Protein AF-A0A8S2RMV2-F1 (afdb_monomer_lite)

Sequence (145 aa):
MFALRSEITNYQGEYICLTNKKRLLSLCDTRWVDRNTSIETFLELYIPIVNTLDKFRYGTLKDSTAEQLYHAITNFQHIISTCISCFLLSDIVPISRLLQTETLDFSSANRYVDNLLDIFEQRKRQAQDYFHNVVYSHVDELCKE

InterPro domains:
  IPR052958 Interferon-induced PKR regulator [PTHR46289] (21-144)

Secondary structure (DSSP, 8-state):
-HHHHHHHHHGGGTS-------SPPPP-TT-HHHHHHHHHHHHHTHHHHHHHHHHHHHSTT--HHHHHHHHHHSSHHHHHHHHHHHHHHHHHHHHHHHTT-TT--HHHHHHHHHHHHHHHHHHHHTHHHHIIIIIHHHHHHHHH-

Radius of gyration: 18.32 Å; chains: 1; bounding box: 43×27×50 Å

Foldseek 3Di:
DVVLLVVLQVPCPPDPLVDPDSDQQDDDPVDLLSNLVNLVSCLSCVVVLLVSLVCCCPHPVNDPVSVVVNCQCPPLVNLLVSLVSSVLVVLVNVLVVVVPDPPDDPVVNVVSVVVSVVVVVVCVVVVVVCCVPPRVVSSVVVNVD

Organism: NCBI:txid1234261

pLDDT: mean 76.52, std 17.13, range [24.23, 93.88]

Structure (mmCIF, N/CA/C/O backbone):
data_AF-A0A8S2RMV2-F1
#
_entry.id   AF-A0A8S2RMV2-F1
#
loop_
_atom_site.group_PDB
_atom_site.id
_atom_site.type_symbol
_atom_site.label_atom_id
_atom_site.label_alt_id
_atom_site.label_comp_id
_atom_site.label_asym_id
_atom_site.label_entity_id
_atom_site.label_seq_id
_atom_site.pdbx_PDB_ins_code
_atom_site.Cartn_x
_atom_site.Cartn_y
_atom_site.Cartn_z
_atom_site.occupancy
_atom_site.B_iso_or_equiv
_atom_site.auth_seq_id
_atom_site.auth_comp_id
_atom_site.auth_asym_id
_atom_site.auth_atom_id
_atom_site.pdbx_PDB_model_num
ATOM 1 N N . MET A 1 1 ? -0.896 7.339 -23.016 1.00 30.33 1 MET A N 1
ATOM 2 C CA . MET A 1 1 ? -1.849 6.782 -22.019 1.00 30.33 1 MET A CA 1
ATOM 3 C C . MET A 1 1 ? -2.619 5.542 -22.509 1.00 30.33 1 MET A C 1
ATOM 5 O O . MET A 1 1 ? -2.776 4.620 -21.722 1.00 30.33 1 MET A O 1
ATOM 9 N N . PHE A 1 2 ? -3.068 5.457 -23.774 1.00 24.23 2 PHE A N 1
ATOM 10 C CA . PHE A 1 2 ? -3.732 4.244 -24.302 1.00 24.23 2 PHE A CA 1
ATOM 11 C C . PHE A 1 2 ? -2.770 3.077 -24.620 1.00 24.23 2 PHE A C 1
ATOM 13 O O . PHE A 1 2 ? -3.136 1.934 -24.379 1.00 24.23 2 PHE A O 1
ATOM 20 N N . ALA A 1 3 ? -1.530 3.353 -25.049 1.00 26.66 3 ALA A N 1
ATOM 21 C CA . ALA A 1 3 ? -0.516 2.325 -25.346 1.00 26.66 3 ALA A CA 1
ATOM 22 C C . ALA A 1 3 ? -0.021 1.563 -24.095 1.00 26.66 3 ALA A C 1
ATOM 24 O O . ALA A 1 3 ? 0.035 0.337 -24.092 1.00 26.66 3 ALA A O 1
ATOM 25 N N . LEU A 1 4 ? 0.209 2.276 -22.984 1.00 31.09 4 LEU A N 1
ATOM 26 C CA . LEU A 1 4 ? 0.531 1.681 -21.676 1.00 31.09 4 LEU A CA 1
ATOM 27 C C . LEU A 1 4 ? -0.576 0.734 -21.174 1.00 31.09 4 LEU A C 1
ATOM 29 O O . LEU A 1 4 ? -0.295 -0.279 -20.543 1.00 31.09 4 LEU A O 1
ATOM 33 N N . ARG A 1 5 ? -1.848 1.033 -21.482 1.00 30.59 5 ARG A N 1
ATOM 34 C CA . ARG A 1 5 ? -2.993 0.201 -21.071 1.00 30.59 5 ARG A CA 1
ATOM 35 C C . ARG A 1 5 ? -3.067 -1.130 -21.826 1.00 30.59 5 ARG A C 1
ATOM 37 O O . ARG A 1 5 ? -3.482 -2.122 -21.228 1.00 30.59 5 ARG A O 1
ATOM 44 N N . SER A 1 6 ? -2.692 -1.159 -23.105 1.00 34.03 6 SER A N 1
ATOM 45 C CA . SER A 1 6 ? -2.687 -2.389 -23.910 1.00 34.03 6 SER A CA 1
ATOM 46 C C . SER A 1 6 ? -1.466 -3.271 -23.650 1.00 34.03 6 SER A C 1
ATOM 48 O O . SER A 1 6 ? -1.570 -4.487 -23.746 1.00 34.03 6 SER A O 1
ATOM 50 N N . GLU A 1 7 ? -0.317 -2.701 -23.284 1.00 39.88 7 GLU A N 1
ATOM 51 C CA . GLU A 1 7 ? 0.893 -3.504 -23.060 1.00 39.88 7 GLU A CA 1
ATOM 52 C C . GLU A 1 7 ? 0.906 -4.228 -21.712 1.00 39.88 7 GLU A C 1
ATOM 54 O O . GLU A 1 7 ? 1.277 -5.400 -21.664 1.00 39.88 7 GLU A O 1
ATOM 59 N N . ILE A 1 8 ? 0.383 -3.610 -20.645 1.00 42.53 8 ILE A N 1
ATOM 60 C CA . ILE A 1 8 ? 0.253 -4.259 -19.323 1.00 42.53 8 ILE A CA 1
ATOM 61 C C . ILE A 1 8 ? -0.595 -5.542 -19.407 1.00 42.53 8 ILE A C 1
ATOM 63 O O . ILE A 1 8 ? -0.365 -6.498 -18.670 1.00 42.53 8 ILE A O 1
ATOM 67 N N . THR A 1 9 ? -1.565 -5.595 -20.327 1.00 40.84 9 THR A N 1
ATOM 68 C CA . THR A 1 9 ? -2.420 -6.778 -20.517 1.00 40.84 9 THR A CA 1
ATOM 69 C C . THR A 1 9 ? -1.770 -7.878 -21.359 1.00 40.84 9 THR A C 1
ATOM 71 O O . THR A 1 9 ? -2.109 -9.043 -21.164 1.00 40.84 9 THR A O 1
ATOM 74 N N . ASN A 1 10 ? -0.817 -7.543 -22.233 1.00 39.03 10 ASN A N 1
ATOM 75 C CA . ASN A 1 10 ? -0.107 -8.509 -23.079 1.00 39.03 10 ASN A CA 1
ATOM 76 C C . ASN A 1 10 ? 1.117 -9.136 -22.385 1.00 39.03 10 ASN A C 1
ATOM 78 O O . ASN A 1 10 ? 1.523 -10.236 -22.746 1.00 39.03 10 ASN A O 1
ATOM 82 N N . TYR A 1 11 ? 1.673 -8.487 -21.356 1.00 41.97 11 TYR A N 1
ATOM 83 C CA . TYR A 1 11 ? 2.886 -8.942 -20.659 1.00 41.97 11 TYR A CA 1
ATOM 84 C C . TYR A 1 11 ? 2.697 -10.082 -19.643 1.00 41.97 11 TYR A C 1
ATOM 86 O O . TYR A 1 11 ? 3.677 -10.576 -19.090 1.00 41.97 11 TYR A O 1
ATOM 94 N N . GLN A 1 12 ? 1.467 -10.563 -19.430 1.00 45.03 12 GLN A N 1
ATOM 95 C CA . GLN A 1 12 ? 1.186 -11.672 -18.502 1.00 45.03 12 GLN A CA 1
ATOM 96 C C . GLN A 1 12 ? 1.756 -13.037 -18.955 1.00 45.03 12 GLN A C 1
ATOM 98 O O . GLN A 1 12 ? 1.630 -14.012 -18.223 1.00 45.03 12 GLN A O 1
ATOM 103 N N . GLY A 1 13 ? 2.348 -13.130 -20.153 1.00 36.47 13 GLY A N 1
ATOM 104 C CA . GLY A 1 13 ? 2.855 -14.383 -20.726 1.00 36.47 13 GLY A CA 1
ATOM 105 C C . GLY A 1 13 ? 4.282 -14.785 -20.331 1.00 36.47 13 GLY A C 1
ATOM 106 O O . GLY A 1 13 ? 4.640 -15.936 -20.550 1.00 36.47 13 GLY A O 1
ATOM 107 N N . GLU A 1 14 ? 5.089 -13.884 -19.758 1.00 38.44 14 GLU A N 1
ATOM 108 C CA . GLU A 1 14 ? 6.531 -14.132 -19.527 1.00 38.44 14 GLU A CA 1
ATOM 109 C C . GLU A 1 14 ? 6.973 -14.082 -18.055 1.00 38.44 14 GLU A C 1
ATOM 111 O O . GLU A 1 14 ? 8.078 -14.511 -17.740 1.00 38.44 14 GLU A O 1
ATOM 116 N N . TYR A 1 15 ? 6.109 -13.634 -17.138 1.00 43.16 15 TYR A N 1
ATOM 117 C CA . TYR A 1 15 ? 6.402 -13.588 -15.703 1.00 43.16 15 TYR A CA 1
ATOM 118 C C . TYR A 1 15 ? 5.223 -14.162 -14.918 1.00 43.16 15 TYR A C 1
ATOM 120 O O . TYR A 1 15 ? 4.079 -13.741 -15.111 1.00 43.16 15 TYR A O 1
ATOM 128 N N . ILE A 1 16 ? 5.496 -15.132 -14.039 1.00 38.03 16 ILE A N 1
ATOM 129 C CA . ILE A 1 16 ? 4.499 -15.748 -13.154 1.00 38.03 16 ILE A CA 1
ATOM 130 C C . ILE A 1 16 ? 4.145 -14.726 -12.074 1.00 38.03 16 ILE A C 1
ATOM 132 O O . ILE A 1 16 ? 4.645 -14.751 -10.956 1.00 38.03 16 ILE A O 1
ATOM 136 N N . CYS A 1 17 ? 3.275 -13.789 -12.422 1.00 44.81 17 CYS A N 1
ATOM 137 C CA . CYS A 1 17 ? 2.607 -12.969 -11.437 1.00 44.81 17 CYS A CA 1
ATOM 138 C C . CYS A 1 17 ? 1.557 -13.870 -10.771 1.00 44.81 17 CYS A C 1
ATOM 140 O O . CYS A 1 17 ? 0.566 -14.235 -11.401 1.00 44.81 17 CYS A O 1
ATOM 142 N N . LEU A 1 18 ? 1.781 -14.272 -9.516 1.00 50.47 18 LEU A N 1
ATOM 143 C CA . LEU A 1 18 ? 0.842 -15.099 -8.737 1.00 50.47 18 LEU A CA 1
ATOM 144 C C . LEU A 1 18 ? -0.510 -14.397 -8.479 1.00 50.47 18 LEU A C 1
ATOM 146 O O . LEU A 1 18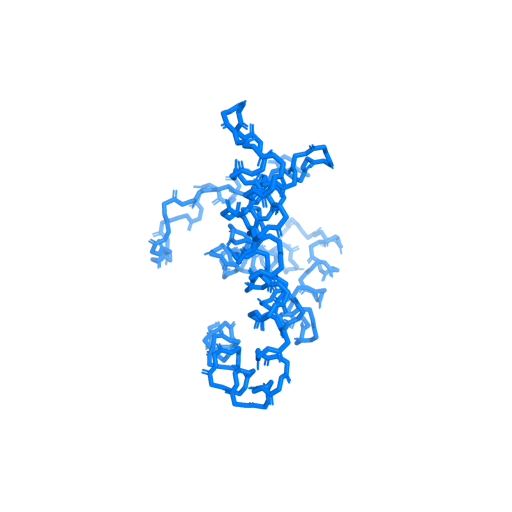 ? -1.407 -14.993 -7.882 1.00 50.47 18 LEU A O 1
ATOM 150 N N . THR A 1 19 ? -0.683 -13.146 -8.925 1.00 61.28 19 THR A N 1
ATOM 151 C CA . THR A 1 19 ? -1.935 -12.401 -8.798 1.00 61.28 19 THR A CA 1
ATOM 152 C C . THR A 1 19 ? -2.842 -12.529 -10.026 1.00 61.28 19 THR A C 1
ATOM 154 O O . THR A 1 19 ? -2.432 -12.434 -11.182 1.00 61.28 19 THR A O 1
ATOM 157 N N . ASN A 1 20 ? -4.144 -12.677 -9.763 1.00 68.44 20 ASN A N 1
ATOM 158 C CA . ASN A 1 20 ? -5.194 -12.618 -10.782 1.00 68.44 20 ASN A CA 1
ATOM 159 C C . ASN A 1 20 ? -5.501 -11.178 -11.241 1.00 68.44 20 ASN A C 1
ATOM 161 O O . ASN A 1 20 ? -6.337 -10.976 -12.132 1.00 68.44 20 ASN A O 1
ATOM 165 N N . LYS A 1 21 ? -4.881 -10.158 -10.630 1.00 75.06 21 LYS A N 1
ATOM 166 C CA . LYS A 1 21 ? -5.060 -8.760 -11.028 1.00 75.06 21 LYS A CA 1
ATOM 167 C C . LYS A 1 21 ? -4.378 -8.529 -12.372 1.00 75.06 21 LYS A C 1
ATOM 169 O O . LYS A 1 21 ? -3.259 -8.954 -12.620 1.00 75.06 21 LYS A O 1
ATOM 174 N N . LYS A 1 22 ? -5.081 -7.836 -13.266 1.00 72.12 22 LYS A N 1
ATOM 175 C CA . LYS A 1 22 ? -4.595 -7.558 -14.631 1.00 72.12 22 LYS A CA 1
ATOM 176 C C . LYS A 1 22 ? -4.419 -6.073 -14.916 1.00 72.12 22 LYS A C 1
ATOM 178 O O . LYS A 1 22 ? -4.041 -5.699 -16.022 1.00 72.12 22 LYS A O 1
ATOM 183 N N . ARG A 1 23 ? -4.849 -5.219 -13.983 1.00 78.06 23 ARG A N 1
ATOM 184 C CA . ARG A 1 23 ? -5.024 -3.782 -14.199 1.00 78.06 23 ARG A CA 1
ATOM 185 C C . ARG A 1 23 ? -4.856 -3.037 -12.886 1.00 78.06 23 ARG A C 1
ATOM 187 O O . ARG A 1 23 ? -5.396 -3.467 -11.870 1.00 78.06 23 ARG A O 1
ATOM 194 N N . LEU A 1 24 ? -4.194 -1.887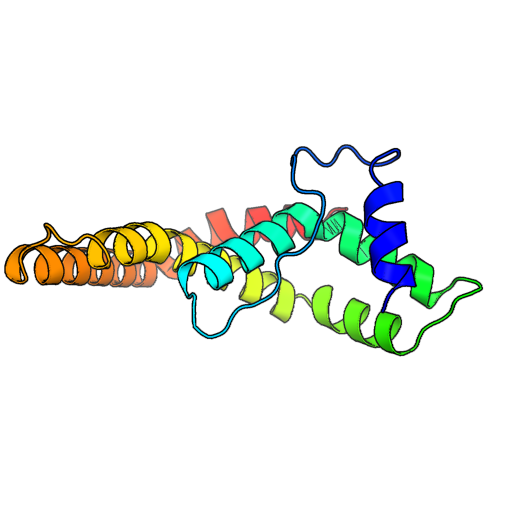 -12.961 1.00 82.31 24 LEU A N 1
ATOM 195 C CA . LEU A 1 24 ? -4.217 -0.896 -11.894 1.00 82.31 24 LEU A CA 1
ATOM 196 C C . LEU A 1 24 ? -5.636 -0.354 -11.710 1.00 82.31 24 LEU A C 1
ATOM 198 O O . LEU A 1 24 ? -6.358 -0.109 -12.684 1.00 82.31 24 LEU A O 1
ATOM 202 N N . LEU A 1 25 ? -6.024 -0.167 -10.453 1.00 79.50 25 LEU A N 1
ATOM 203 C CA . LEU A 1 25 ? -7.295 0.452 -10.109 1.00 79.50 25 LEU A CA 1
ATOM 204 C C . LEU A 1 25 ? -7.183 1.972 -10.243 1.00 79.50 25 LEU A C 1
ATOM 206 O O . LEU A 1 25 ? -6.170 2.576 -9.896 1.00 79.50 25 LEU A O 1
ATOM 210 N N . SER A 1 26 ? -8.247 2.591 -10.749 1.00 71.75 26 SER A N 1
ATOM 211 C CA . SER A 1 26 ? -8.391 4.043 -10.700 1.00 71.75 26 SER A CA 1
ATOM 212 C C . SER A 1 26 ? -8.511 4.472 -9.246 1.00 71.75 26 SER A C 1
ATOM 214 O O . SER A 1 26 ? -9.383 3.975 -8.533 1.00 71.75 26 SER A O 1
ATOM 216 N N . LEU A 1 27 ? -7.704 5.444 -8.832 1.00 67.31 27 LEU A N 1
ATOM 217 C CA . LEU A 1 27 ? -7.950 6.155 -7.586 1.00 67.31 27 LEU A CA 1
ATOM 218 C C . LEU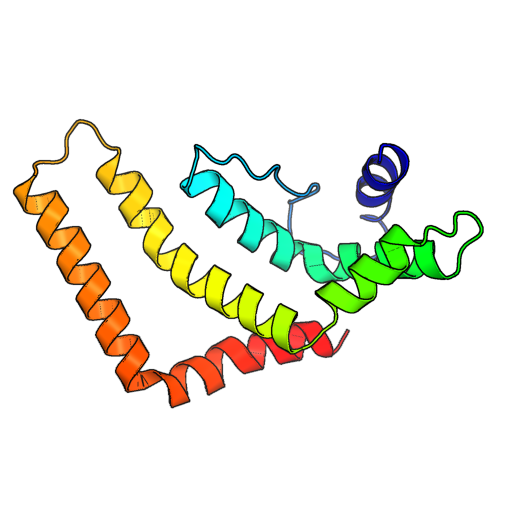 A 1 27 ? -9.293 6.885 -7.725 1.00 67.31 27 LEU A C 1
ATOM 220 O O . LEU A 1 27 ? -9.501 7.631 -8.681 1.00 67.31 27 LEU A O 1
ATOM 224 N N . CYS A 1 28 ? -10.230 6.615 -6.821 1.00 65.19 28 CYS A N 1
ATOM 225 C CA . CYS A 1 28 ? -11.491 7.342 -6.718 1.00 65.19 28 CYS A CA 1
ATOM 226 C C . CYS A 1 28 ? -11.485 8.102 -5.392 1.00 65.19 28 CYS A C 1
ATOM 228 O O . CYS A 1 28 ? -11.428 7.490 -4.325 1.00 65.19 28 CYS A O 1
ATOM 230 N N . ASP A 1 29 ? -11.525 9.433 -5.449 1.00 57.22 29 ASP A N 1
ATOM 231 C CA . ASP A 1 29 ? -11.338 10.286 -4.267 1.00 57.22 29 ASP A CA 1
ATOM 232 C C . ASP A 1 29 ? -12.434 10.132 -3.211 1.00 57.22 29 ASP A C 1
ATOM 234 O O . ASP A 1 29 ? -12.193 10.333 -2.023 1.00 57.22 29 ASP A O 1
ATOM 238 N N . THR A 1 30 ? -13.630 9.722 -3.629 1.00 64.06 30 THR A N 1
ATOM 239 C CA . THR A 1 30 ? -14.797 9.571 -2.753 1.00 64.06 30 THR A CA 1
ATOM 240 C C . THR A 1 30 ? -14.989 8.150 -2.232 1.00 64.06 30 THR A C 1
ATOM 242 O O . THR A 1 30 ? -15.850 7.927 -1.384 1.00 64.06 30 THR A O 1
ATOM 245 N N . ARG A 1 31 ? -14.182 7.179 -2.679 1.00 67.94 31 ARG A N 1
ATOM 246 C CA . ARG A 1 31 ? -14.272 5.777 -2.249 1.00 67.94 31 ARG A CA 1
ATOM 247 C C . ARG A 1 31 ? -12.982 5.320 -1.589 1.00 67.94 31 ARG A C 1
ATOM 249 O O . ARG A 1 31 ? -12.086 4.760 -2.213 1.00 67.94 31 ARG A O 1
ATOM 256 N N . TRP A 1 32 ? -12.916 5.544 -0.284 1.00 68.94 32 TRP A N 1
ATOM 257 C CA . TRP A 1 32 ? -11.716 5.312 0.518 1.00 68.94 32 TRP A CA 1
ATOM 258 C C . TRP A 1 32 ? -11.301 3.836 0.539 1.00 68.94 32 TRP A C 1
ATOM 260 O O . TRP A 1 32 ? -10.117 3.524 0.480 1.00 68.94 32 TRP A O 1
ATOM 270 N N . VAL A 1 33 ? -12.275 2.922 0.525 1.00 73.00 33 VAL A N 1
ATOM 271 C CA . VAL A 1 33 ? -12.017 1.477 0.422 1.00 73.00 33 VAL A CA 1
ATOM 272 C C . VAL A 1 33 ? -11.355 1.129 -0.919 1.00 73.00 33 VAL A C 1
ATOM 274 O O . VAL A 1 33 ? -10.374 0.392 -0.930 1.00 73.00 33 VAL A O 1
ATOM 277 N N . ASP A 1 34 ? -11.823 1.710 -2.028 1.00 71.75 34 ASP A N 1
ATOM 278 C CA . ASP A 1 34 ? -11.265 1.465 -3.368 1.00 71.75 34 ASP A CA 1
ATOM 279 C C . ASP A 1 34 ? -9.841 2.032 -3.491 1.00 71.75 34 ASP A C 1
ATOM 281 O O . ASP A 1 34 ? -8.968 1.400 -4.089 1.00 71.75 34 ASP A O 1
ATOM 285 N N . ARG A 1 35 ? -9.575 3.191 -2.869 1.00 73.69 35 ARG A N 1
ATOM 286 C CA . ARG A 1 35 ? -8.223 3.761 -2.762 1.00 73.69 35 ARG A CA 1
ATOM 287 C C . ARG A 1 35 ? -7.275 2.806 -2.032 1.00 73.69 35 ARG A C 1
ATOM 289 O O . ARG A 1 35 ? -6.180 2.557 -2.528 1.00 73.69 35 ARG A O 1
ATOM 296 N N . ASN A 1 36 ? -7.692 2.230 -0.911 1.00 74.94 36 ASN A N 1
ATOM 297 C CA . ASN A 1 36 ? -6.847 1.307 -0.151 1.00 74.94 36 ASN A CA 1
ATOM 298 C C . ASN A 1 36 ? -6.525 0.045 -0.966 1.00 74.94 36 ASN A C 1
ATOM 300 O O . ASN A 1 36 ? -5.363 -0.335 -1.085 1.00 74.94 36 ASN A O 1
ATOM 304 N N . THR A 1 37 ? -7.530 -0.540 -1.622 1.00 78.50 37 THR A N 1
ATOM 305 C CA . THR A 1 37 ? -7.340 -1.712 -2.493 1.00 78.50 37 THR A CA 1
ATOM 306 C C . THR A 1 37 ? -6.493 -1.398 -3.735 1.00 78.50 37 THR A C 1
ATOM 308 O O . THR A 1 37 ? -5.846 -2.288 -4.289 1.00 78.50 37 THR A O 1
ATOM 311 N N . SER A 1 38 ? -6.454 -0.141 -4.192 1.00 83.50 38 SER A N 1
ATOM 312 C CA . SER A 1 38 ? -5.601 0.263 -5.318 1.00 83.50 38 SER A CA 1
ATOM 313 C C . SER A 1 38 ? -4.107 0.228 -4.994 1.00 83.50 38 SER A C 1
ATOM 315 O O . SER A 1 38 ? -3.326 -0.148 -5.863 1.00 83.50 38 SER A O 1
ATOM 317 N N . ILE A 1 39 ? -3.720 0.554 -3.756 1.00 85.69 39 ILE A N 1
ATOM 318 C CA . ILE A 1 39 ? -2.322 0.508 -3.300 1.00 85.69 39 ILE A CA 1
ATOM 319 C C . ILE A 1 39 ? -1.860 -0.945 -3.175 1.00 85.69 39 ILE A C 1
ATOM 321 O O . ILE A 1 39 ? -0.786 -1.291 -3.655 1.00 85.69 39 ILE A O 1
ATOM 325 N N . GLU A 1 40 ? -2.705 -1.808 -2.613 1.00 83.69 40 GLU A N 1
ATOM 326 C CA . GLU A 1 40 ? -2.471 -3.255 -2.569 1.00 83.69 40 GLU A CA 1
ATOM 327 C C . GLU A 1 40 ? -2.301 -3.829 -3.987 1.00 83.69 40 GLU A C 1
ATOM 329 O O . GLU A 1 40 ? -1.307 -4.482 -4.290 1.00 83.69 40 GLU A O 1
ATOM 334 N N . THR A 1 41 ? -3.206 -3.473 -4.907 1.00 85.94 41 THR A N 1
ATOM 335 C CA . THR A 1 41 ? -3.115 -3.885 -6.321 1.00 85.94 41 THR A CA 1
ATOM 336 C C . THR A 1 41 ? -1.851 -3.347 -7.004 1.00 85.94 41 THR A C 1
ATOM 338 O O . THR A 1 41 ? -1.303 -4.006 -7.884 1.00 85.94 41 THR A O 1
ATOM 341 N N . PHE A 1 42 ? -1.389 -2.149 -6.636 1.00 88.56 42 PHE A N 1
ATOM 342 C CA . PHE A 1 42 ? -0.142 -1.585 -7.151 1.00 88.56 42 PHE A CA 1
ATOM 343 C C . PHE A 1 42 ? 1.073 -2.400 -6.696 1.00 88.56 42 PHE A C 1
ATOM 345 O O . PHE A 1 42 ? 1.918 -2.703 -7.533 1.00 88.56 42 PHE A O 1
ATOM 352 N N . LEU A 1 43 ? 1.137 -2.798 -5.420 1.00 86.88 43 LEU A N 1
ATOM 353 C CA . LEU A 1 43 ? 2.219 -3.640 -4.898 1.00 86.88 43 LEU A CA 1
ATOM 354 C C . LEU A 1 43 ? 2.213 -5.039 -5.529 1.00 86.88 43 LEU A C 1
ATOM 356 O O . LEU A 1 43 ? 3.260 -5.515 -5.953 1.00 86.88 43 LEU A O 1
ATOM 360 N N . GLU A 1 44 ? 1.040 -5.660 -5.693 1.00 85.12 44 GLU A N 1
ATOM 361 C CA . GLU A 1 44 ? 0.917 -6.953 -6.390 1.00 85.12 44 GLU A CA 1
ATOM 362 C C . GLU A 1 44 ? 1.411 -6.897 -7.848 1.00 85.12 44 GLU A C 1
ATOM 364 O O . GLU A 1 44 ? 1.912 -7.885 -8.383 1.00 85.12 44 GLU A O 1
ATOM 369 N N . LEU A 1 45 ? 1.257 -5.743 -8.503 1.00 87.81 45 LEU A N 1
ATOM 370 C CA . LEU A 1 45 ? 1.673 -5.508 -9.886 1.00 87.81 45 LEU A CA 1
ATOM 371 C C . LEU A 1 45 ? 3.006 -4.754 -9.989 1.00 87.81 45 LEU A C 1
ATOM 373 O O . LEU A 1 45 ? 3.355 -4.296 -11.077 1.00 87.81 45 LEU A O 1
ATOM 377 N N . TYR A 1 46 ? 3.761 -4.617 -8.900 1.00 88.38 46 TYR A N 1
ATOM 378 C CA . TYR A 1 46 ? 4.938 -3.751 -8.867 1.00 88.38 46 TYR A CA 1
ATOM 379 C C . TYR A 1 46 ? 5.995 -4.155 -9.907 1.00 88.38 46 TYR A C 1
ATOM 381 O O . TYR A 1 46 ? 6.368 -3.341 -10.752 1.00 88.38 46 TYR A O 1
ATOM 389 N N . ILE A 1 47 ? 6.392 -5.432 -9.930 1.00 87.56 47 ILE A N 1
ATOM 390 C CA . ILE A 1 47 ? 7.371 -5.972 -10.888 1.00 87.56 47 ILE A CA 1
ATOM 391 C C . ILE A 1 47 ? 6.952 -5.745 -12.353 1.00 87.56 47 ILE A C 1
ATOM 393 O O . ILE A 1 47 ? 7.720 -5.141 -13.110 1.00 87.56 47 ILE A O 1
ATOM 397 N N . PRO A 1 48 ? 5.742 -6.144 -12.804 1.00 87.25 48 PRO A N 1
ATOM 398 C CA . PRO A 1 48 ? 5.346 -5.893 -14.187 1.00 87.25 48 PRO A CA 1
ATOM 399 C C . PRO A 1 48 ? 5.253 -4.396 -14.522 1.00 87.25 48 PRO A C 1
ATOM 401 O O . PRO A 1 48 ? 5.511 -4.029 -15.670 1.00 87.25 48 PRO A O 1
ATOM 404 N N . ILE A 1 49 ? 4.936 -3.519 -13.560 1.00 90.31 49 ILE A N 1
ATOM 405 C CA . ILE A 1 49 ? 4.951 -2.061 -13.767 1.00 90.31 49 ILE A CA 1
ATOM 406 C C . ILE A 1 49 ? 6.378 -1.564 -13.998 1.00 90.31 49 ILE A C 1
ATOM 408 O O . ILE A 1 49 ? 6.612 -0.882 -14.996 1.00 90.31 49 ILE A O 1
ATOM 412 N N . VAL A 1 50 ? 7.324 -1.921 -13.125 1.00 90.75 50 VAL A N 1
ATOM 413 C CA . VAL A 1 50 ? 8.737 -1.523 -13.240 1.00 90.75 50 VAL A CA 1
ATOM 414 C C . VAL A 1 50 ? 9.314 -1.982 -14.579 1.00 90.75 50 VAL A C 1
ATOM 416 O O . VAL A 1 50 ? 9.844 -1.161 -15.326 1.00 90.75 50 VAL A O 1
ATOM 419 N N . AS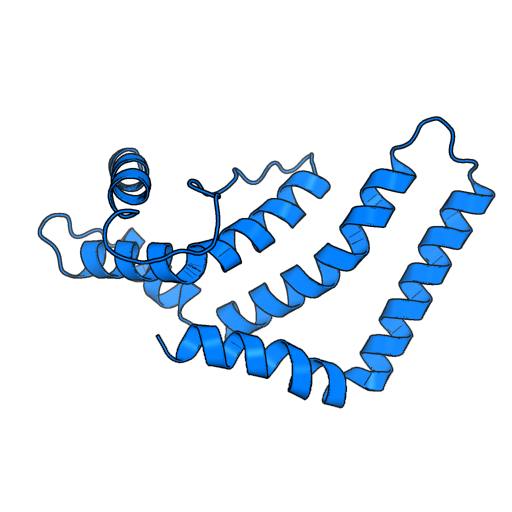N A 1 51 ? 9.102 -3.247 -14.949 1.00 87.88 51 ASN A N 1
ATOM 420 C CA . ASN A 1 51 ? 9.576 -3.810 -16.217 1.00 87.88 51 ASN A CA 1
ATOM 421 C C . ASN A 1 51 ? 8.961 -3.124 -17.443 1.00 87.88 51 ASN A C 1
ATOM 423 O O . ASN A 1 51 ? 9.626 -2.931 -18.462 1.00 87.88 51 ASN A O 1
ATOM 427 N N . THR A 1 52 ? 7.679 -2.762 -17.364 1.00 88.44 52 THR A N 1
ATOM 428 C CA . THR A 1 52 ? 7.009 -2.021 -18.440 1.00 88.44 52 THR A CA 1
ATOM 429 C C . THR A 1 52 ? 7.617 -0.629 -18.577 1.00 88.44 52 THR A C 1
ATOM 431 O O . THR A 1 52 ? 7.952 -0.212 -19.683 1.00 88.44 52 THR A O 1
ATOM 434 N N . LEU A 1 53 ? 7.808 0.083 -17.463 1.00 90.50 53 LEU A N 1
ATOM 435 C CA . LEU A 1 53 ? 8.426 1.406 -17.479 1.00 90.50 53 LEU A CA 1
ATOM 436 C C . LEU A 1 53 ? 9.854 1.344 -18.022 1.00 90.50 53 LEU A C 1
ATOM 438 O O . LEU A 1 53 ? 10.194 2.170 -18.862 1.00 90.50 53 LEU A O 1
ATOM 442 N N . ASP A 1 54 ? 10.648 0.344 -17.639 1.00 89.44 54 ASP A N 1
ATOM 443 C CA . ASP A 1 54 ? 12.021 0.187 -18.125 1.00 89.44 54 ASP A CA 1
ATOM 444 C C . ASP A 1 54 ? 12.100 0.014 -19.650 1.00 89.44 54 ASP A C 1
ATOM 446 O O . ASP A 1 54 ? 12.902 0.654 -20.334 1.00 89.44 54 ASP A O 1
ATOM 450 N N . LYS A 1 55 ? 11.160 -0.737 -20.231 1.00 87.38 55 LYS A N 1
ATOM 451 C CA . LYS A 1 55 ? 11.037 -0.868 -21.692 1.00 87.38 55 LYS A CA 1
ATOM 452 C C . LYS A 1 55 ? 10.719 0.456 -22.376 1.00 87.38 55 LYS A C 1
ATOM 454 O O . LYS A 1 55 ? 11.292 0.756 -23.422 1.00 87.38 55 LYS A O 1
ATOM 459 N N . PHE A 1 56 ? 9.857 1.278 -21.782 1.00 87.81 56 PHE A N 1
ATOM 460 C CA . PHE A 1 56 ? 9.537 2.610 -22.303 1.00 87.81 56 PHE A CA 1
ATOM 461 C C . PHE A 1 56 ? 10.643 3.652 -22.072 1.00 87.81 56 PHE A C 1
ATOM 463 O O . PHE A 1 56 ? 10.586 4.731 -22.662 1.00 87.81 56 PHE A O 1
ATOM 470 N N . ARG A 1 57 ? 11.667 3.353 -21.266 1.00 85.06 57 ARG A N 1
ATOM 471 C CA . ARG A 1 57 ? 12.845 4.223 -21.090 1.00 85.06 57 ARG A CA 1
ATOM 472 C C . ARG A 1 57 ? 13.862 4.067 -22.210 1.00 85.06 57 ARG A C 1
ATOM 474 O O . ARG A 1 57 ? 14.413 5.059 -22.699 1.00 85.06 57 ARG A O 1
ATOM 481 N N . TYR A 1 58 ? 14.087 2.824 -22.631 1.00 80.25 58 TYR A N 1
ATOM 482 C CA . TYR A 1 58 ? 15.145 2.462 -23.580 1.00 80.25 58 TYR A CA 1
ATOM 483 C C . TYR A 1 58 ? 14.634 2.014 -24.959 1.00 80.25 58 TYR A C 1
ATOM 485 O O . TYR A 1 58 ? 15.426 1.892 -25.892 1.00 80.25 58 TYR A O 1
ATOM 493 N N . GLY A 1 59 ? 13.329 1.777 -25.110 1.00 73.44 59 GLY A N 1
ATOM 494 C CA . GLY A 1 59 ? 12.718 1.286 -26.343 1.00 73.44 59 GLY A CA 1
ATOM 495 C C . GLY A 1 59 ? 12.503 2.344 -27.429 1.00 73.44 59 GLY A C 1
ATOM 496 O O . GLY A 1 59 ? 12.727 3.542 -27.255 1.00 73.44 59 GLY A O 1
ATOM 497 N N . THR A 1 60 ? 11.994 1.890 -28.575 1.00 70.88 60 THR A N 1
ATOM 498 C CA . THR A 1 60 ? 11.632 2.739 -29.727 1.00 70.88 60 THR A CA 1
ATOM 499 C C . THR A 1 60 ? 10.480 3.704 -29.432 1.00 70.88 60 THR A C 1
ATOM 501 O O . THR A 1 60 ? 10.352 4.725 -30.103 1.00 70.88 60 THR A O 1
ATOM 504 N N . LEU A 1 61 ? 9.666 3.407 -28.415 1.00 71.88 61 LEU A N 1
ATOM 505 C CA . LEU A 1 61 ? 8.567 4.236 -27.911 1.00 71.88 61 LEU A CA 1
ATOM 506 C C . LEU A 1 61 ? 8.985 5.036 -26.669 1.00 71.88 61 LEU A C 1
ATOM 508 O O . LEU A 1 61 ? 8.239 5.106 -25.696 1.00 71.88 61 LEU A O 1
ATOM 512 N N . LYS A 1 62 ? 10.196 5.602 -26.680 1.00 77.44 62 LYS A N 1
ATOM 513 C CA . LYS A 1 62 ? 10.745 6.320 -25.529 1.00 77.44 62 LYS A CA 1
ATOM 514 C C . LYS A 1 62 ? 9.796 7.414 -25.026 1.00 77.44 62 LYS A C 1
ATOM 516 O O . LYS A 1 62 ? 9.439 8.318 -25.781 1.00 77.44 62 LYS A O 1
ATOM 521 N N . ASP A 1 63 ? 9.451 7.365 -23.742 1.00 84.62 63 ASP A N 1
ATOM 522 C CA . ASP A 1 63 ? 8.585 8.347 -23.080 1.00 84.62 63 ASP A CA 1
ATOM 523 C C . ASP A 1 63 ? 9.307 8.933 -21.858 1.00 84.62 63 ASP A C 1
ATOM 525 O O . ASP A 1 63 ? 9.694 8.215 -20.935 1.00 84.62 63 ASP A O 1
ATOM 529 N N . SER A 1 64 ? 9.487 10.256 -21.828 1.00 86.31 64 SER A N 1
ATOM 530 C CA . SER A 1 64 ? 10.097 10.950 -20.686 1.00 86.31 64 SER A CA 1
ATOM 531 C C . SER A 1 64 ? 9.276 10.796 -19.403 1.00 86.31 64 SER A C 1
ATOM 533 O O . SER A 1 64 ? 9.834 10.834 -18.307 1.00 86.31 64 SER A O 1
ATOM 535 N N . THR A 1 65 ? 7.969 10.569 -19.529 1.00 89.75 65 THR A N 1
ATOM 536 C CA . THR A 1 65 ? 7.082 10.258 -18.406 1.00 89.75 65 THR A CA 1
ATOM 537 C C . THR A 1 65 ? 7.431 8.901 -17.803 1.00 89.75 65 THR A C 1
ATOM 539 O O . THR A 1 65 ? 7.443 8.763 -16.583 1.00 89.75 65 THR A O 1
ATOM 542 N N . ALA A 1 66 ? 7.753 7.904 -18.634 1.00 89.19 66 ALA A N 1
ATOM 543 C CA . ALA A 1 66 ? 8.121 6.574 -18.158 1.00 89.19 66 ALA A CA 1
ATOM 544 C C . ALA A 1 66 ? 9.447 6.593 -17.386 1.00 89.19 66 ALA A C 1
ATOM 546 O O . ALA A 1 66 ? 9.546 5.965 -16.337 1.00 89.19 66 ALA A O 1
ATOM 547 N N . GLU A 1 67 ? 10.422 7.383 -17.846 1.00 90.75 67 GLU A N 1
ATOM 548 C CA . GLU A 1 67 ? 11.687 7.632 -17.137 1.00 90.75 67 GLU A CA 1
ATOM 549 C C . GLU A 1 67 ? 11.460 8.234 -15.746 1.00 90.75 67 GLU A C 1
ATOM 551 O O . GLU A 1 67 ? 11.983 7.736 -14.749 1.00 90.75 67 GLU A O 1
ATOM 556 N N . GLN A 1 68 ? 10.644 9.290 -15.665 1.00 92.88 68 GLN A N 1
ATOM 557 C CA . GLN A 1 68 ? 10.337 9.950 -14.396 1.00 92.88 68 GLN A CA 1
ATOM 558 C C . GLN A 1 68 ? 9.603 9.013 -13.437 1.00 92.88 68 GLN A C 1
ATOM 560 O O . GLN A 1 68 ? 9.950 8.944 -12.259 1.00 92.88 68 GLN A O 1
ATOM 565 N N . LEU A 1 69 ? 8.606 8.279 -13.941 1.00 93.12 69 LEU A N 1
ATOM 566 C CA . LEU A 1 69 ? 7.833 7.337 -13.138 1.00 93.12 69 LEU A CA 1
ATOM 567 C C . LEU A 1 69 ? 8.692 6.178 -12.648 1.00 93.12 69 LEU A C 1
ATOM 569 O O . LEU A 1 69 ? 8.591 5.839 -11.476 1.00 93.12 69 LEU A O 1
ATOM 573 N N . TYR A 1 70 ? 9.558 5.617 -13.494 1.00 93.44 70 TYR A N 1
ATOM 574 C CA . TYR A 1 70 ? 10.480 4.556 -13.097 1.00 93.44 70 TYR A CA 1
ATOM 575 C C . TYR A 1 70 ? 11.329 5.008 -11.913 1.00 93.44 70 TYR A C 1
ATOM 577 O O . TYR A 1 70 ? 11.273 4.402 -10.850 1.00 93.44 70 TYR A O 1
ATOM 585 N N . HIS A 1 71 ? 12.027 6.139 -12.052 1.00 92.44 71 HIS A N 1
ATOM 586 C CA . HIS A 1 71 ? 12.865 6.661 -10.977 1.00 92.44 71 HIS A CA 1
ATOM 587 C C . HIS A 1 71 ? 12.082 7.011 -9.712 1.00 92.44 71 HIS A C 1
ATOM 589 O O . HIS A 1 71 ? 12.610 6.860 -8.611 1.00 92.44 71 HIS A O 1
ATOM 595 N N . ALA A 1 72 ? 10.838 7.475 -9.851 1.00 93.56 72 ALA A N 1
ATOM 596 C CA . ALA A 1 72 ? 9.980 7.761 -8.711 1.00 93.56 72 ALA A CA 1
ATOM 597 C C . ALA A 1 72 ? 9.593 6.483 -7.956 1.00 93.56 72 ALA A C 1
ATOM 599 O O . ALA A 1 72 ? 9.668 6.471 -6.728 1.00 93.56 72 ALA A O 1
ATOM 600 N N . ILE A 1 73 ? 9.205 5.418 -8.667 1.00 92.50 73 ILE A N 1
ATOM 601 C CA . ILE A 1 73 ? 8.688 4.204 -8.028 1.00 92.50 73 ILE A CA 1
ATOM 602 C C . ILE A 1 73 ? 9.785 3.252 -7.554 1.00 92.50 73 ILE A C 1
ATOM 604 O O . ILE A 1 73 ? 9.589 2.587 -6.545 1.00 92.50 73 ILE A O 1
ATOM 608 N N . THR A 1 74 ? 10.948 3.233 -8.215 1.00 91.88 74 THR A N 1
ATOM 609 C CA . THR A 1 74 ? 12.104 2.424 -7.790 1.00 91.88 74 THR A CA 1
ATOM 610 C C . THR A 1 74 ? 12.928 3.105 -6.699 1.00 91.88 74 THR A C 1
ATOM 612 O O . THR A 1 74 ? 13.926 2.558 -6.231 1.00 91.88 74 THR A O 1
ATOM 615 N N . ASN A 1 75 ? 12.563 4.324 -6.295 1.00 92.38 75 ASN A N 1
ATOM 616 C CA . ASN A 1 75 ? 13.197 4.987 -5.168 1.00 92.38 75 ASN A CA 1
ATOM 617 C C . ASN A 1 75 ? 12.855 4.240 -3.871 1.00 92.38 75 ASN A C 1
ATOM 619 O O . ASN A 1 75 ? 11.688 4.092 -3.519 1.00 92.38 75 ASN A O 1
ATOM 623 N N . PHE A 1 76 ? 13.873 3.843 -3.110 1.00 87.31 76 PHE A N 1
ATOM 624 C CA . PHE A 1 76 ? 13.711 3.128 -1.843 1.00 87.31 76 PHE A CA 1
ATOM 625 C C . PHE A 1 76 ? 12.737 3.802 -0.861 1.00 87.31 76 PHE A C 1
ATOM 627 O O . PHE A 1 76 ? 11.911 3.132 -0.241 1.00 87.31 76 PHE A O 1
ATOM 634 N N . GLN A 1 77 ? 12.778 5.133 -0.751 1.00 88.94 77 GLN A N 1
ATOM 635 C CA . GLN A 1 77 ? 11.854 5.886 0.097 1.00 88.94 77 GLN A CA 1
ATOM 636 C C . GLN A 1 77 ? 10.404 5.713 -0.365 1.00 88.94 77 GLN A C 1
ATOM 638 O O . GLN A 1 77 ? 9.507 5.597 0.472 1.00 88.94 77 GLN A O 1
ATOM 643 N N . HIS A 1 78 ? 10.163 5.675 -1.678 1.00 89.94 78 HIS A N 1
ATOM 644 C CA . HIS A 1 78 ? 8.837 5.420 -2.231 1.00 89.94 78 HIS A CA 1
ATOM 645 C C . HIS A 1 78 ? 8.378 3.986 -1.949 1.00 89.94 78 HIS A C 1
ATOM 647 O O . HIS A 1 78 ? 7.255 3.802 -1.479 1.00 89.94 78 HIS A O 1
ATOM 653 N N . ILE A 1 79 ? 9.244 2.992 -2.175 1.00 88.81 79 ILE A N 1
ATOM 654 C CA . ILE A 1 79 ? 8.940 1.571 -1.942 1.00 88.81 79 ILE A CA 1
ATOM 655 C C . ILE A 1 79 ? 8.544 1.352 -0.478 1.00 88.81 79 ILE A C 1
ATOM 657 O O . ILE A 1 79 ? 7.454 0.847 -0.202 1.00 88.81 79 ILE A O 1
ATOM 661 N N . ILE A 1 80 ? 9.368 1.822 0.467 1.00 86.56 80 ILE A N 1
ATOM 662 C CA . ILE A 1 80 ? 9.065 1.727 1.901 1.00 86.56 80 ILE A CA 1
ATOM 663 C C . ILE A 1 80 ? 7.763 2.449 2.238 1.00 86.56 80 ILE A C 1
ATOM 665 O O . ILE A 1 80 ? 6.895 1.872 2.892 1.00 86.56 80 ILE A O 1
ATOM 669 N N . SER 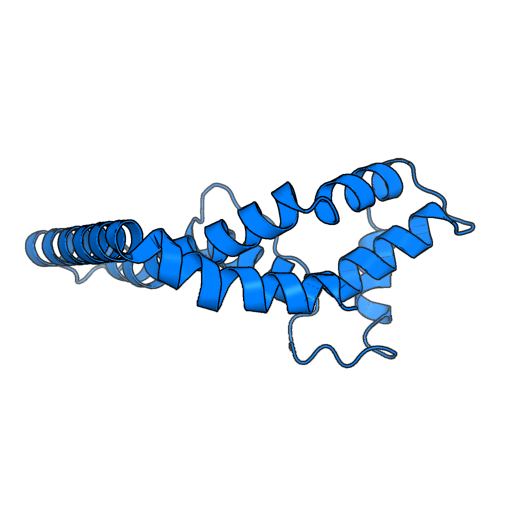A 1 81 ? 7.604 3.700 1.800 1.00 89.31 81 SER A N 1
ATOM 670 C CA . SER A 1 81 ? 6.420 4.495 2.150 1.00 89.31 81 SER A CA 1
ATOM 671 C C . SER A 1 81 ? 5.135 3.847 1.634 1.00 89.31 81 SER A C 1
ATOM 673 O O . SER A 1 81 ? 4.118 3.850 2.330 1.00 89.31 81 SER A O 1
ATOM 675 N N . THR A 1 82 ? 5.183 3.250 0.443 1.00 88.19 82 THR A N 1
ATOM 676 C CA . THR A 1 82 ? 4.051 2.548 -0.172 1.00 88.19 82 THR A CA 1
ATOM 677 C C . THR A 1 82 ? 3.728 1.255 0.571 1.00 88.19 82 THR A C 1
ATOM 679 O O . THR A 1 82 ? 2.561 1.025 0.886 1.00 88.19 82 THR A O 1
ATOM 682 N N . CYS A 1 83 ? 4.739 0.462 0.943 1.00 84.56 83 CYS A N 1
ATOM 683 C CA . CYS A 1 83 ? 4.553 -0.746 1.750 1.00 84.56 83 CYS A CA 1
ATOM 684 C C . CYS A 1 83 ? 3.916 -0.417 3.107 1.00 84.56 83 CYS A C 1
ATOM 686 O O . CYS A 1 83 ? 2.885 -0.983 3.463 1.00 84.56 83 CYS A O 1
ATOM 688 N N . ILE A 1 84 ? 4.469 0.558 3.840 1.00 83.81 84 ILE A N 1
ATOM 689 C CA . ILE A 1 84 ? 3.931 0.999 5.137 1.00 83.81 84 ILE A CA 1
ATOM 690 C C . ILE A 1 84 ? 2.487 1.484 4.993 1.00 83.81 84 ILE A C 1
ATOM 692 O O . ILE A 1 84 ? 1.627 1.110 5.791 1.00 83.81 84 ILE A O 1
ATOM 696 N N . SER A 1 85 ? 2.211 2.289 3.964 1.00 85.62 85 SER A N 1
ATOM 697 C CA . SER A 1 85 ? 0.858 2.774 3.689 1.00 85.62 85 SER A CA 1
ATOM 698 C C . SER A 1 85 ? -0.097 1.614 3.429 1.00 85.62 85 SER A C 1
ATOM 700 O O . SER A 1 85 ? -1.178 1.585 4.006 1.00 85.62 85 SER A O 1
ATOM 702 N N . CYS A 1 86 ? 0.303 0.626 2.625 1.00 84.44 86 CYS A N 1
ATOM 703 C CA . CYS A 1 86 ? -0.509 -0.559 2.367 1.00 84.44 86 CYS A CA 1
ATOM 704 C C . CYS A 1 86 ? -0.835 -1.320 3.658 1.00 84.44 86 CYS A C 1
ATOM 706 O O . CYS A 1 86 ? -2.000 -1.627 3.904 1.00 84.44 86 CYS A O 1
ATOM 708 N N . PHE A 1 87 ? 0.159 -1.553 4.522 1.00 80.44 87 PHE A N 1
ATOM 709 C CA . PHE A 1 87 ? -0.054 -2.235 5.800 1.00 80.44 87 PHE A CA 1
ATOM 710 C C . PHE A 1 87 ? -1.030 -1.478 6.707 1.00 80.44 87 PHE A C 1
ATOM 712 O O . PHE A 1 87 ? -1.988 -2.071 7.191 1.00 80.44 87 PHE A O 1
ATOM 719 N N . LEU A 1 88 ? -0.855 -0.168 6.897 1.00 81.62 88 LEU A N 1
ATOM 720 C CA . LEU A 1 88 ? -1.764 0.624 7.738 1.00 81.62 88 LEU A CA 1
ATOM 721 C C . LEU A 1 88 ? -3.186 0.659 7.172 1.00 81.62 88 LEU A C 1
ATOM 723 O O . LEU A 1 88 ? -4.168 0.523 7.902 1.00 81.62 88 LEU A O 1
ATOM 727 N N . LEU A 1 89 ? -3.308 0.829 5.856 1.00 82.56 89 LEU A N 1
ATOM 728 C CA . LEU A 1 89 ? -4.604 0.879 5.194 1.00 82.56 89 LEU A CA 1
ATOM 729 C C . LEU A 1 89 ? -5.312 -0.479 5.224 1.00 82.56 89 LEU A C 1
ATOM 731 O O . LEU A 1 89 ? -6.540 -0.500 5.315 1.00 82.56 89 LEU A O 1
ATOM 735 N N . SER A 1 90 ? -4.572 -1.591 5.212 1.00 81.62 90 SER A N 1
ATOM 736 C CA . SER A 1 90 ? -5.143 -2.938 5.320 1.00 81.62 90 SER A CA 1
ATOM 737 C C . SER A 1 90 ? -5.908 -3.152 6.633 1.00 81.62 90 SER A C 1
ATOM 739 O O . SER A 1 90 ? -6.975 -3.762 6.612 1.00 81.62 90 SER A O 1
ATOM 741 N N . ASP A 1 91 ? -5.463 -2.547 7.740 1.00 79.31 91 ASP A N 1
ATOM 742 C CA . ASP A 1 91 ? -6.186 -2.585 9.022 1.00 79.31 91 ASP A CA 1
ATOM 743 C C . ASP A 1 91 ? -7.405 -1.646 9.041 1.00 79.31 91 ASP A C 1
ATOM 745 O O . ASP A 1 91 ? -8.405 -1.905 9.713 1.00 79.31 91 ASP A O 1
ATOM 749 N N . ILE A 1 92 ? -7.347 -0.551 8.277 1.00 83.50 92 ILE A N 1
ATOM 750 C CA . ILE A 1 92 ? -8.421 0.451 8.187 1.00 83.50 92 ILE A CA 1
ATOM 751 C C . ILE A 1 92 ? -9.572 -0.038 7.299 1.00 83.50 92 ILE A C 1
ATOM 753 O O . ILE A 1 92 ? -10.725 0.339 7.523 1.00 83.50 92 ILE A O 1
ATOM 757 N N . VAL A 1 93 ? -9.302 -0.874 6.288 1.00 83.69 93 VAL A N 1
ATOM 758 C CA . VAL A 1 93 ? -10.317 -1.360 5.333 1.00 83.69 93 VAL A CA 1
ATOM 759 C C . VAL A 1 93 ? -11.484 -2.096 6.013 1.00 83.69 93 VAL A C 1
ATOM 761 O O . VAL A 1 93 ? -12.630 -1.734 5.728 1.00 83.69 93 VAL A O 1
ATOM 764 N N . PRO A 1 94 ? -11.265 -3.091 6.897 1.00 82.69 94 PRO A N 1
ATOM 765 C CA . PRO A 1 94 ? -12.348 -3.794 7.586 1.00 82.69 94 PRO A CA 1
ATOM 766 C C . PRO A 1 94 ? -13.257 -2.846 8.364 1.00 82.69 94 PRO A C 1
ATOM 768 O O . PRO A 1 94 ? -14.479 -2.946 8.275 1.00 82.69 94 PRO A O 1
ATOM 771 N N . ILE A 1 95 ? -12.665 -1.877 9.061 1.00 85.31 95 ILE A N 1
ATOM 772 C CA . ILE A 1 95 ? -13.405 -0.900 9.861 1.00 85.31 95 ILE A CA 1
ATOM 773 C C . ILE A 1 95 ? -14.142 0.084 8.964 1.00 85.31 95 ILE A C 1
ATOM 775 O O . ILE A 1 95 ? -15.311 0.361 9.197 1.00 85.31 95 ILE A O 1
ATOM 779 N N . SER A 1 96 ? -13.518 0.535 7.878 1.00 84.75 96 SER A N 1
ATOM 780 C CA . SER A 1 96 ? -14.177 1.395 6.892 1.00 84.75 96 SER A CA 1
ATOM 781 C C . SER A 1 96 ? -15.418 0.730 6.298 1.00 84.75 96 SER A C 1
ATOM 783 O O . SER A 1 96 ? -16.422 1.404 6.093 1.00 84.75 96 SER A O 1
ATOM 785 N N . ARG A 1 97 ? -15.374 -0.585 6.038 1.00 85.44 97 ARG A N 1
ATOM 786 C CA . ARG A 1 97 ? -16.540 -1.358 5.578 1.00 85.44 97 ARG A CA 1
ATOM 787 C C . ARG A 1 97 ? -17.587 -1.512 6.678 1.00 85.44 97 ARG A C 1
ATOM 789 O O . ARG A 1 97 ? -18.769 -1.340 6.410 1.00 85.44 97 ARG A O 1
ATOM 796 N N . LEU A 1 98 ? -17.155 -1.804 7.903 1.00 86.88 98 LEU A N 1
ATOM 797 C CA . LEU A 1 98 ? -18.032 -1.974 9.059 1.00 86.88 98 LEU A CA 1
ATOM 798 C C . LEU A 1 98 ? -18.814 -0.694 9.381 1.00 86.88 98 LEU A C 1
ATOM 800 O O . LEU A 1 98 ? -20.028 -0.743 9.545 1.00 86.88 98 LEU A O 1
ATOM 804 N N . LEU A 1 99 ? -18.138 0.457 9.391 1.00 85.81 99 LEU A N 1
ATOM 805 C CA . LEU A 1 99 ? -18.736 1.771 9.650 1.00 85.81 99 LEU A CA 1
ATOM 806 C C . LEU A 1 99 ? -19.738 2.212 8.574 1.00 85.81 99 LEU A C 1
ATOM 808 O O . LEU A 1 99 ? -20.539 3.106 8.820 1.00 85.81 99 LEU A O 1
ATOM 812 N N . GLN A 1 100 ? -19.706 1.597 7.390 1.00 85.62 100 GLN A N 1
ATOM 813 C CA . GLN A 1 100 ? -20.663 1.851 6.310 1.00 85.62 100 GLN A CA 1
ATOM 814 C C . GLN A 1 100 ? -21.900 0.941 6.376 1.00 85.62 100 GLN A C 1
ATOM 816 O O . GLN A 1 100 ? -22.782 1.062 5.529 1.00 85.62 100 GLN A O 1
ATOM 821 N N . THR A 1 101 ? -21.984 0.018 7.342 1.00 87.06 101 THR A N 1
ATOM 822 C CA . THR A 1 101 ? -23.162 -0.847 7.497 1.00 87.06 101 THR A CA 1
ATOM 823 C C . THR A 1 101 ? -24.317 -0.098 8.162 1.00 87.06 101 THR A C 1
ATOM 825 O O . THR A 1 101 ? -24.138 0.575 9.173 1.00 87.06 101 THR A O 1
ATOM 828 N N . GLU A 1 102 ? -25.528 -0.244 7.618 1.00 85.12 102 GLU A N 1
ATOM 829 C CA . GLU A 1 102 ? -26.729 0.455 8.114 1.00 85.12 102 GLU A CA 1
ATOM 830 C C . GLU A 1 102 ? -27.170 -0.012 9.511 1.00 85.12 102 GLU A C 1
ATOM 832 O O . GLU A 1 102 ? -27.891 0.690 10.214 1.00 85.12 102 GLU A O 1
ATOM 837 N N . THR A 1 103 ? -26.742 -1.207 9.924 1.00 88.00 103 THR A N 1
ATOM 838 C CA . THR A 1 103 ? -27.167 -1.859 11.169 1.00 88.00 103 THR A CA 1
ATOM 839 C C . THR A 1 103 ? -26.283 -1.539 12.372 1.00 88.00 103 THR A C 1
ATOM 841 O O . THR A 1 103 ? -26.564 -2.019 13.470 1.00 88.00 103 THR A O 1
ATOM 844 N N . LEU A 1 104 ? -25.182 -0.808 12.184 1.00 88.88 104 LEU A N 1
ATOM 845 C CA . LEU A 1 104 ? -24.208 -0.574 13.243 1.00 88.88 104 LEU A CA 1
ATOM 846 C C . LEU A 1 104 ? -24.663 0.555 14.173 1.00 88.88 104 LEU A C 1
ATOM 848 O O . LEU A 1 104 ? -24.851 1.694 13.749 1.00 88.88 104 LEU A O 1
ATOM 852 N N . ASP A 1 105 ? -24.786 0.254 15.465 1.00 92.12 105 ASP A N 1
ATOM 853 C CA . ASP A 1 105 ? -25.048 1.279 16.467 1.00 92.12 105 ASP A CA 1
ATOM 854 C C . ASP A 1 105 ? -23.793 2.126 16.750 1.00 92.12 105 ASP A C 1
ATOM 856 O O . ASP A 1 105 ? -22.652 1.657 16.680 1.00 92.12 105 ASP A O 1
ATOM 860 N N . PHE A 1 106 ? -24.011 3.388 17.119 1.00 87.62 106 PHE A N 1
ATOM 861 C CA . PHE A 1 106 ? -22.938 4.359 17.338 1.00 87.62 106 PHE A CA 1
ATOM 862 C C . PHE A 1 106 ? -21.965 3.961 18.462 1.00 87.62 106 PHE A C 1
ATOM 864 O O . PHE A 1 106 ? -20.773 4.253 18.384 1.00 87.62 106 PHE A O 1
ATOM 871 N N . SER A 1 107 ? -22.443 3.276 19.507 1.00 90.69 107 SER A N 1
ATOM 872 C CA . SER A 1 107 ? -21.580 2.861 20.619 1.00 90.69 107 SER A CA 1
ATOM 873 C C . SER A 1 107 ? -20.612 1.758 20.191 1.00 90.69 107 SER A C 1
ATOM 875 O O . SER A 1 107 ? -19.421 1.812 20.501 1.00 90.69 107 SER A O 1
ATOM 877 N N . SER A 1 108 ? -21.101 0.797 19.403 1.00 89.94 108 SER A N 1
ATOM 878 C CA . SER A 1 108 ? -20.273 -0.242 18.805 1.00 89.94 108 SER A CA 1
ATOM 879 C C . SER A 1 108 ? -19.295 0.348 17.796 1.00 89.94 108 SER A C 1
ATOM 881 O O . SER A 1 108 ? -18.127 -0.030 17.819 1.00 89.94 108 SER A O 1
ATOM 883 N N . ALA A 1 109 ? -19.729 1.307 16.971 1.00 90.62 109 ALA A N 1
ATOM 884 C CA . ALA A 1 109 ? -18.856 2.020 16.040 1.00 90.62 109 ALA A CA 1
ATOM 885 C C . ALA A 1 109 ? -17.652 2.664 16.748 1.00 90.62 109 ALA A C 1
ATOM 887 O O . ALA A 1 109 ? -16.516 2.416 16.345 1.00 90.62 109 ALA A O 1
ATOM 888 N N . ASN A 1 110 ? -17.880 3.409 17.836 1.00 91.56 110 ASN A N 1
ATOM 889 C CA . ASN A 1 110 ? -16.791 4.008 18.616 1.00 91.56 110 ASN A CA 1
ATOM 890 C C . ASN A 1 110 ? -15.851 2.951 19.193 1.00 91.56 110 ASN A C 1
ATOM 892 O O . ASN A 1 110 ? -14.644 3.064 19.027 1.00 91.56 110 ASN A O 1
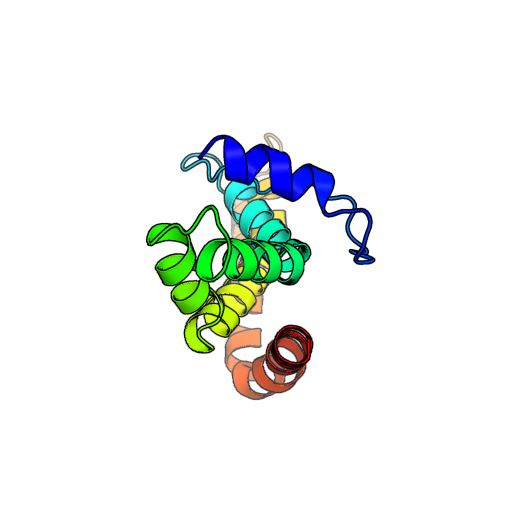ATOM 896 N N . ARG A 1 111 ? -16.391 1.866 19.760 1.00 93.19 111 ARG A N 1
ATOM 897 C CA . ARG A 1 111 ? -15.569 0.767 20.284 1.00 93.19 111 ARG A CA 1
ATOM 898 C C . ARG A 1 111 ? -14.660 0.157 19.211 1.00 93.19 111 ARG A C 1
ATOM 900 O O . ARG A 1 111 ? -13.522 -0.192 19.505 1.00 93.19 111 ARG A O 1
ATOM 907 N N . TYR A 1 112 ? -15.135 0.012 17.973 1.00 90.75 112 TYR A N 1
ATOM 908 C CA . TYR A 1 112 ? -14.299 -0.486 16.874 1.00 90.75 112 TYR A CA 1
ATOM 909 C C . TYR A 1 112 ? -13.180 0.487 16.498 1.00 90.75 112 TYR A C 1
ATOM 911 O O . TYR A 1 112 ? -12.072 0.042 16.203 1.00 90.75 112 TYR A O 1
ATOM 919 N N . VAL A 1 113 ? -13.455 1.792 16.529 1.00 91.62 113 VAL A N 1
ATOM 920 C CA . VAL A 1 113 ? -12.442 2.827 16.297 1.00 91.62 113 VAL A CA 1
ATOM 921 C C . VAL A 1 113 ? -11.411 2.840 17.427 1.00 91.62 113 VAL A C 1
ATOM 923 O O . VAL A 1 113 ? -10.219 2.805 17.138 1.00 91.62 113 VAL A O 1
ATOM 926 N N . ASP A 1 114 ? -11.843 2.803 18.688 1.00 93.88 114 ASP A N 1
ATOM 927 C CA . ASP A 1 114 ? -10.948 2.776 19.852 1.00 93.88 114 ASP A CA 1
ATOM 928 C C . ASP A 1 114 ? -10.026 1.550 19.816 1.00 93.88 114 ASP A C 1
ATOM 930 O O . ASP A 1 114 ? -8.809 1.678 19.939 1.00 93.88 114 ASP A O 1
ATOM 934 N N . ASN A 1 115 ? -10.577 0.371 19.508 1.00 92.12 115 ASN A N 1
ATOM 935 C CA . ASN A 1 115 ? -9.785 -0.847 19.337 1.00 92.12 115 ASN A CA 1
ATOM 936 C C . ASN A 1 115 ? -8.723 -0.710 18.229 1.00 92.12 115 ASN A C 1
ATOM 938 O O . ASN A 1 115 ? -7.619 -1.236 18.365 1.00 92.12 115 ASN A O 1
ATOM 942 N N . LEU A 1 116 ? -9.031 -0.025 17.121 1.00 90.38 116 LEU A N 1
ATOM 943 C CA . LEU A 1 116 ? -8.056 0.219 16.052 1.00 90.38 116 LEU A CA 1
ATOM 944 C C . LEU A 1 116 ? -6.943 1.163 16.501 1.00 90.38 116 LEU A C 1
ATOM 946 O O . LEU A 1 116 ? -5.778 0.934 16.177 1.00 90.38 116 LEU A O 1
ATOM 950 N N . LEU A 1 117 ? -7.296 2.213 17.242 1.00 91.75 117 LEU A N 1
ATOM 951 C CA . LEU A 1 117 ? -6.321 3.144 17.802 1.00 91.75 117 LEU A CA 1
ATOM 952 C C . LEU A 1 117 ? -5.378 2.427 18.773 1.00 91.75 117 LEU A C 1
ATOM 954 O O . LEU A 1 117 ? -4.165 2.623 18.695 1.00 91.75 117 LEU A O 1
ATOM 958 N N . ASP A 1 118 ? -5.906 1.528 19.603 1.00 92.25 118 ASP A N 1
ATOM 959 C CA . ASP A 1 118 ? -5.101 0.696 20.497 1.00 92.25 118 ASP A CA 1
ATOM 960 C C . ASP A 1 118 ? -4.142 -0.223 19.725 1.00 92.25 118 ASP A C 1
ATOM 962 O O . ASP A 1 118 ? -2.962 -0.323 20.079 1.00 92.25 118 ASP A O 1
ATOM 966 N N . ILE A 1 119 ? -4.602 -0.840 18.627 1.00 87.31 119 ILE A N 1
ATOM 967 C CA . ILE A 1 119 ? -3.753 -1.642 17.728 1.00 87.31 119 ILE A CA 1
ATOM 968 C C . ILE A 1 119 ? -2.626 -0.782 17.145 1.00 87.31 119 ILE A C 1
ATOM 970 O O . ILE A 1 119 ? -1.468 -1.207 17.119 1.00 87.31 119 ILE A O 1
ATOM 974 N N . PHE A 1 120 ? -2.930 0.433 16.690 1.00 87.31 120 PHE A N 1
ATOM 975 C CA . PHE A 1 120 ? -1.925 1.337 16.133 1.00 87.31 120 PHE A CA 1
ATOM 976 C C . PHE A 1 120 ? -0.913 1.804 17.174 1.00 87.31 120 PHE A C 1
ATOM 978 O O . PHE A 1 120 ? 0.287 1.798 16.895 1.00 87.31 120 PHE A O 1
ATOM 985 N N . GLU A 1 121 ? -1.343 2.121 18.393 1.00 89.88 121 GLU A N 1
ATOM 986 C CA . GLU A 1 121 ? -0.426 2.466 19.481 1.00 89.88 121 GLU A CA 1
ATOM 987 C C . GLU A 1 121 ? 0.408 1.263 19.948 1.00 89.88 121 GLU A C 1
ATOM 989 O O . GLU A 1 121 ? 1.573 1.415 20.326 1.00 89.88 121 GLU A O 1
ATOM 994 N N . GLN A 1 122 ? -0.124 0.041 19.888 1.00 86.50 122 GLN A N 1
ATOM 995 C CA . GLN A 1 122 ? 0.667 -1.169 20.121 1.00 86.50 122 GLN A CA 1
ATOM 996 C C . GLN A 1 122 ? 1.736 -1.356 19.036 1.00 86.50 122 GLN A C 1
ATOM 998 O O . GLN A 1 122 ? 2.914 -1.527 19.359 1.00 86.50 122 GLN A O 1
ATOM 1003 N N . ARG A 1 123 ? 1.363 -1.262 17.755 1.00 79.62 123 ARG A N 1
ATOM 1004 C CA . ARG A 1 123 ? 2.307 -1.406 16.634 1.00 79.62 123 ARG A CA 1
ATOM 1005 C C . ARG A 1 123 ? 3.368 -0.319 16.622 1.00 79.62 123 ARG A C 1
ATOM 1007 O O . ARG A 1 123 ? 4.523 -0.603 16.337 1.00 79.62 123 ARG A O 1
ATOM 1014 N N . LYS A 1 124 ? 3.008 0.910 16.988 1.00 83.75 124 LYS A N 1
ATOM 1015 C CA . LYS A 1 124 ? 3.953 2.019 17.151 1.00 83.75 124 LYS A CA 1
ATOM 1016 C C . LYS A 1 124 ? 4.965 1.750 18.264 1.00 83.75 124 LYS A C 1
ATOM 1018 O O . LYS A 1 124 ? 6.144 2.038 18.090 1.00 83.75 124 LYS A O 1
ATOM 1023 N N . ARG A 1 125 ? 4.541 1.155 19.385 1.00 86.25 125 ARG A N 1
ATOM 1024 C CA . ARG A 1 125 ? 5.460 0.724 20.456 1.00 86.25 125 ARG A CA 1
ATOM 1025 C C . ARG A 1 125 ? 6.390 -0.404 20.012 1.00 86.25 125 ARG A C 1
ATOM 1027 O O . ARG A 1 125 ? 7.541 -0.431 20.425 1.00 86.25 125 ARG A O 1
ATOM 1034 N N . GLN A 1 126 ? 5.910 -1.287 19.143 1.00 81.19 126 GLN A N 1
ATOM 1035 C CA . GLN A 1 126 ? 6.674 -2.398 18.566 1.00 81.19 126 GLN A CA 1
ATOM 1036 C C . GLN A 1 126 ? 7.253 -2.059 17.185 1.00 81.19 126 GLN A C 1
ATOM 1038 O O . GLN A 1 126 ? 7.588 -2.956 16.416 1.00 81.19 126 GLN A O 1
ATOM 1043 N N . ALA A 1 127 ? 7.365 -0.768 16.855 1.00 73.75 127 ALA A N 1
ATOM 1044 C CA . ALA A 1 127 ? 7.708 -0.309 15.516 1.00 73.75 127 ALA A CA 1
ATOM 1045 C C . ALA A 1 127 ? 9.040 -0.890 15.039 1.00 73.75 127 ALA A C 1
ATOM 1047 O O . ALA A 1 127 ? 9.120 -1.355 13.910 1.00 73.75 127 ALA A O 1
ATOM 1048 N N . GLN A 1 128 ? 10.069 -0.910 15.891 1.00 73.81 128 GLN A N 1
ATOM 1049 C CA . GLN A 1 128 ? 11.365 -1.475 15.513 1.00 73.81 128 GLN A CA 1
ATOM 1050 C C . GLN A 1 128 ? 11.238 -2.926 15.044 1.00 73.81 128 GLN A C 1
ATOM 1052 O O . GLN A 1 128 ? 11.663 -3.227 13.935 1.00 73.81 128 GLN A O 1
ATOM 1057 N N . ASP A 1 129 ? 10.581 -3.786 15.817 1.00 71.38 129 ASP A N 1
ATOM 1058 C CA . ASP A 1 129 ? 10.430 -5.199 15.465 1.00 71.38 129 ASP A CA 1
ATOM 1059 C C . ASP A 1 129 ? 9.463 -5.400 14.291 1.00 71.38 129 ASP A C 1
ATOM 1061 O O . ASP A 1 129 ? 9.709 -6.213 13.403 1.00 71.38 129 ASP A O 1
ATOM 1065 N N . TYR A 1 130 ? 8.364 -4.647 14.254 1.00 67.69 130 TYR A N 1
ATOM 1066 C CA . TYR A 1 130 ? 7.345 -4.765 13.215 1.00 67.69 130 TYR A CA 1
ATOM 1067 C C . TYR A 1 130 ? 7.858 -4.280 11.853 1.00 67.69 130 TYR A C 1
ATOM 1069 O O . TYR A 1 130 ? 7.740 -4.990 10.854 1.00 67.69 130 TYR A O 1
ATOM 1077 N N . PHE A 1 131 ? 8.481 -3.096 11.805 1.00 67.75 131 PHE A N 1
ATOM 1078 C CA . PHE A 1 131 ? 9.079 -2.577 10.577 1.00 67.75 131 PHE A CA 1
ATOM 1079 C C . PHE A 1 131 ? 10.247 -3.460 10.137 1.00 67.75 131 PHE A C 1
ATOM 1081 O O . PHE A 1 131 ? 10.293 -3.815 8.962 1.00 67.75 131 PHE A O 1
ATOM 1088 N N . HIS A 1 132 ? 11.131 -3.872 11.058 1.00 69.44 132 HIS A N 1
ATOM 1089 C CA . HIS A 1 132 ? 12.275 -4.733 10.737 1.00 69.44 132 HIS A CA 1
ATOM 1090 C C . HIS A 1 132 ? 11.862 -6.090 10.160 1.00 69.44 132 HIS A C 1
ATOM 1092 O O . HIS A 1 132 ? 12.366 -6.486 9.117 1.00 69.44 132 HIS A O 1
ATOM 1098 N N . ASN A 1 133 ? 10.914 -6.784 10.789 1.00 67.19 133 ASN A N 1
ATOM 1099 C CA . ASN A 1 133 ? 10.597 -8.158 10.401 1.00 67.19 133 ASN A CA 1
ATOM 1100 C C . ASN A 1 133 ? 9.609 -8.259 9.231 1.00 67.19 133 ASN A C 1
ATOM 1102 O O . ASN A 1 133 ? 9.700 -9.203 8.449 1.00 67.19 133 ASN A O 1
ATOM 1106 N N . VAL A 1 134 ? 8.664 -7.319 9.102 1.00 65.50 134 VAL A N 1
ATOM 1107 C CA . VAL A 1 134 ? 7.565 -7.415 8.121 1.00 65.50 134 VAL A CA 1
ATOM 1108 C C . VAL A 1 134 ? 7.778 -6.490 6.926 1.00 65.50 134 VAL A C 1
ATOM 1110 O O . VAL A 1 134 ? 7.559 -6.890 5.787 1.00 65.50 134 VAL A O 1
ATOM 1113 N N . VAL A 1 135 ? 8.211 -5.248 7.161 1.00 67.75 135 VAL A N 1
ATOM 1114 C CA . VAL A 1 135 ? 8.355 -4.272 6.070 1.00 67.75 135 VAL A CA 1
ATOM 1115 C C . VAL A 1 135 ? 9.666 -4.478 5.326 1.00 67.75 135 VAL A C 1
ATOM 1117 O O . VAL A 1 135 ? 9.649 -4.511 4.102 1.00 67.75 135 VAL A O 1
ATOM 1120 N N . TYR A 1 136 ? 10.791 -4.665 6.022 1.00 71.25 136 TYR A N 1
ATOM 1121 C CA . TYR A 1 136 ? 12.066 -4.866 5.324 1.00 71.25 136 TYR A CA 1
ATOM 1122 C C . TYR A 1 136 ? 12.142 -6.198 4.581 1.00 71.25 136 TYR A C 1
ATOM 1124 O O . TYR A 1 136 ? 12.737 -6.217 3.515 1.00 71.25 136 TYR A O 1
ATOM 1132 N N . SER A 1 137 ? 11.529 -7.276 5.077 1.00 70.94 137 SER A N 1
ATOM 1133 C CA . SER A 1 137 ? 11.483 -8.556 4.352 1.00 70.94 137 SER A CA 1
ATOM 1134 C C . SER A 1 137 ? 10.722 -8.429 3.031 1.00 70.94 137 SER A C 1
ATOM 1136 O O . SER A 1 137 ? 11.234 -8.824 1.989 1.00 70.94 137 SER A O 1
ATOM 1138 N N . HIS A 1 138 ? 9.553 -7.787 3.050 1.00 71.75 138 HIS A N 1
ATOM 1139 C CA . HIS A 1 138 ? 8.764 -7.556 1.842 1.00 71.75 138 HIS A CA 1
ATOM 1140 C C . HIS A 1 138 ? 9.432 -6.565 0.873 1.00 71.75 138 HIS A C 1
ATOM 1142 O O . HIS A 1 138 ? 9.402 -6.747 -0.340 1.00 71.75 138 HIS A O 1
ATOM 1148 N N . VAL A 1 139 ? 10.081 -5.517 1.392 1.00 75.19 139 VAL A N 1
ATOM 1149 C CA . VAL A 1 139 ? 10.851 -4.571 0.566 1.00 75.19 139 VAL A CA 1
ATOM 1150 C C . VAL A 1 139 ? 12.063 -5.258 -0.062 1.00 75.19 139 VAL A C 1
ATOM 1152 O O . VAL A 1 139 ? 12.356 -5.013 -1.227 1.00 75.19 139 VAL A O 1
ATOM 1155 N N . ASP A 1 140 ? 12.752 -6.119 0.685 1.00 76.44 140 ASP A N 1
ATOM 1156 C CA . ASP A 1 140 ? 13.893 -6.899 0.205 1.00 76.44 140 ASP A CA 1
ATOM 1157 C C . ASP A 1 140 ? 13.478 -7.864 -0.917 1.00 76.44 140 ASP A C 1
ATOM 1159 O O . ASP A 1 140 ? 14.178 -7.955 -1.920 1.00 76.44 140 ASP A O 1
ATOM 1163 N N . GLU A 1 141 ? 12.303 -8.497 -0.826 1.00 77.19 141 GLU A N 1
ATOM 1164 C CA . GLU A 1 141 ? 11.709 -9.260 -1.938 1.00 77.19 141 GLU A CA 1
ATOM 1165 C C . GLU A 1 141 ? 11.490 -8.390 -3.186 1.00 77.19 141 GLU A C 1
ATOM 1167 O O . GLU A 1 141 ? 11.918 -8.768 -4.273 1.00 77.19 141 GLU A O 1
ATOM 1172 N N . LEU A 1 142 ? 10.901 -7.197 -3.037 1.00 74.19 142 LEU A N 1
ATOM 1173 C CA . LEU A 1 142 ? 10.659 -6.274 -4.156 1.00 74.19 142 LEU A CA 1
ATOM 1174 C C . LEU A 1 142 ? 11.940 -5.661 -4.749 1.00 74.19 142 LEU A C 1
ATOM 1176 O O . LEU A 1 142 ? 11.901 -5.161 -5.870 1.00 74.19 142 LEU A O 1
ATOM 1180 N N . CYS A 1 143 ? 13.049 -5.646 -4.003 1.00 72.44 143 CYS A N 1
ATOM 1181 C CA . CYS A 1 143 ? 14.339 -5.116 -4.462 1.00 72.44 143 CYS A CA 1
ATOM 1182 C C . CYS A 1 143 ? 15.261 -6.182 -5.079 1.00 72.44 143 CYS A C 1
ATOM 1184 O O . CYS A 1 143 ? 16.281 -5.819 -5.666 1.00 72.44 143 CYS A O 1
ATOM 1186 N N . LYS A 1 144 ? 14.967 -7.475 -4.890 1.00 64.31 144 LYS A N 1
ATOM 1187 C CA . LYS A 1 144 ? 15.808 -8.599 -5.339 1.00 64.31 144 LYS A CA 1
ATOM 1188 C C . LYS A 1 144 ? 15.579 -9.020 -6.794 1.00 64.31 144 LYS A C 1
ATOM 1190 O O . LYS A 1 144 ? 16.437 -9.719 -7.333 1.00 64.31 144 LYS A O 1
ATOM 1195 N N . GLU A 1 145 ? 14.459 -8.629 -7.398 1.00 48.19 145 GLU A N 1
ATOM 1196 C CA . GLU A 1 145 ? 14.087 -8.915 -8.796 1.00 48.19 145 GLU A CA 1
ATOM 1197 C C . GLU A 1 145 ? 14.236 -7.686 -9.698 1.00 48.19 145 GLU A C 1
ATOM 1199 O O . GLU A 1 145 ? 14.624 -7.885 -10.873 1.00 48.19 145 GLU A O 1
#